Protein AF-A0A9W9NTN5-F1 (afdb_monomer_lite)

Foldseek 3Di:
DEAAEAEDDDAQQDDPHDGPLAHAQPAAAEQAEAELAEYEYEQCYEYAEAHHHVPRYYNYHYYNHYYDHYVDYHAHPPPVVTDD

Organism: NCBI:txid63820

Structure (mmCIF, N/CA/C/O backbone):
data_AF-A0A9W9NTN5-F1
#
_entry.id   AF-A0A9W9NTN5-F1
#
loop_
_atom_site.group_PDB
_atom_site.id
_atom_site.type_symbol
_atom_site.label_atom_id
_atom_site.label_alt_id
_atom_site.label_comp_id
_atom_site.label_asym_id
_atom_site.label_entity_id
_atom_site.label_seq_id
_atom_site.pdbx_PDB_ins_code
_atom_site.Cartn_x
_atom_site.Cartn_y
_atom_site.Cartn_z
_atom_site.occupancy
_atom_site.B_iso_or_equiv
_atom_site.auth_seq_id
_atom_site.auth_comp_id
_atom_site.auth_asym_id
_atom_site.auth_atom_id
_atom_site.pdbx_PDB_model_num
ATOM 1 N N . MET A 1 1 ? -11.077 -8.702 10.726 1.00 70.50 1 MET A N 1
ATOM 2 C CA . MET A 1 1 ? -9.739 -8.746 11.372 1.00 70.50 1 MET A CA 1
ATOM 3 C C . MET A 1 1 ? -9.629 -7.593 12.370 1.00 70.50 1 MET A C 1
ATOM 5 O O . MET A 1 1 ? -10.328 -6.610 12.175 1.00 70.50 1 MET A O 1
ATOM 9 N N . SER A 1 2 ? -8.837 -7.692 13.440 1.00 73.44 2 SER A N 1
ATOM 10 C CA . SER A 1 2 ? -8.685 -6.606 14.431 1.00 73.44 2 SER A CA 1
ATOM 11 C C . SER A 1 2 ? -7.298 -6.626 15.071 1.00 73.44 2 SER A C 1
ATOM 13 O O . SER A 1 2 ? -6.724 -7.706 15.209 1.00 73.44 2 SER A O 1
ATOM 15 N N . GLY A 1 3 ? -6.801 -5.466 15.512 1.00 71.88 3 GLY A N 1
ATOM 16 C CA . GLY A 1 3 ? -5.516 -5.344 16.221 1.00 71.88 3 GLY A CA 1
ATOM 17 C C . GLY A 1 3 ? -4.294 -5.242 15.304 1.00 71.88 3 GLY A C 1
ATOM 18 O O . GLY A 1 3 ? -3.195 -5.606 15.706 1.00 71.88 3 GLY A O 1
ATOM 19 N N . ILE A 1 4 ? -4.490 -4.793 14.064 1.00 76.62 4 ILE A N 1
ATOM 20 C CA . ILE A 1 4 ? -3.400 -4.483 13.134 1.00 76.62 4 ILE A CA 1
ATOM 21 C C . ILE A 1 4 ? -2.763 -3.166 13.588 1.00 76.62 4 ILE A C 1
ATOM 23 O O . ILE A 1 4 ? -3.483 -2.182 13.736 1.00 76.62 4 ILE A O 1
ATOM 27 N N . THR A 1 5 ? -1.449 -3.163 13.801 1.00 77.19 5 THR A N 1
ATOM 28 C CA . THR A 1 5 ? -0.733 -2.039 14.428 1.00 77.19 5 THR A CA 1
ATOM 29 C C . THR A 1 5 ? -0.116 -1.045 13.450 1.00 77.19 5 THR A C 1
ATOM 31 O O . THR A 1 5 ? 0.209 0.065 13.843 1.00 77.19 5 THR A O 1
ATOM 34 N N . ASP A 1 6 ? 0.070 -1.437 12.188 1.00 67.88 6 ASP A N 1
ATOM 35 C CA . ASP A 1 6 ? 0.791 -0.619 11.207 1.00 67.88 6 ASP A CA 1
ATOM 36 C C . ASP A 1 6 ? -0.067 -0.309 9.978 1.00 67.88 6 ASP A C 1
ATOM 38 O O . ASP A 1 6 ? -0.614 0.787 9.877 1.00 67.88 6 ASP A O 1
ATOM 42 N N . TYR A 1 7 ? -0.202 -1.230 9.020 1.00 70.12 7 TYR A N 1
ATOM 43 C CA . TYR A 1 7 ? -0.914 -0.926 7.772 1.00 70.12 7 TYR A CA 1
ATOM 44 C C . TYR A 1 7 ? -1.369 -2.176 7.020 1.00 70.12 7 TYR A C 1
ATOM 46 O O . TYR A 1 7 ? -0.829 -3.273 7.181 1.00 70.12 7 TYR A O 1
ATOM 54 N N . ARG A 1 8 ? -2.346 -1.979 6.127 1.00 67.25 8 ARG A N 1
ATOM 55 C CA . ARG A 1 8 ? -2.549 -2.834 4.954 1.00 67.25 8 ARG A CA 1
ATOM 56 C C . ARG A 1 8 ? -1.687 -2.293 3.816 1.00 67.25 8 ARG A C 1
ATOM 58 O O . ARG A 1 8 ? -1.947 -1.194 3.328 1.00 67.25 8 ARG A O 1
ATOM 65 N N . ASP A 1 9 ? -0.707 -3.080 3.396 1.00 81.25 9 ASP A N 1
ATOM 66 C CA . ASP 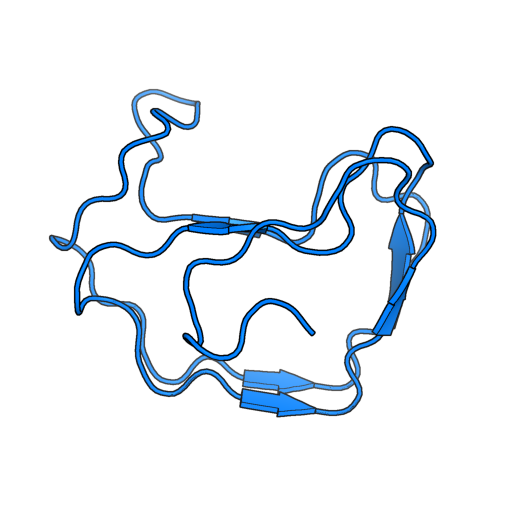A 1 9 ? 0.415 -2.590 2.602 1.00 81.25 9 ASP A CA 1
ATOM 67 C C . ASP A 1 9 ? 0.612 -3.336 1.270 1.00 81.25 9 ASP A C 1
ATOM 69 O O . ASP A 1 9 ? 0.525 -4.565 1.200 1.00 81.25 9 ASP A O 1
ATOM 73 N N . ILE A 1 10 ? 0.874 -2.561 0.216 1.00 80.31 10 ILE A N 1
ATOM 74 C CA . ILE A 1 10 ? 1.457 -3.010 -1.049 1.00 80.31 10 ILE A CA 1
ATOM 75 C C . ILE A 1 10 ? 2.530 -1.992 -1.436 1.00 80.31 10 ILE A C 1
ATOM 77 O O . ILE A 1 10 ? 2.198 -0.910 -1.918 1.00 80.31 10 ILE A O 1
ATOM 81 N N . GLN A 1 11 ? 3.804 -2.343 -1.296 1.00 87.50 11 GLN A N 1
ATOM 82 C CA . GLN A 1 11 ? 4.903 -1.420 -1.581 1.00 87.50 11 GLN A CA 1
ATOM 83 C C . GLN A 1 11 ? 6.016 -2.060 -2.418 1.00 87.50 11 GLN A C 1
ATOM 85 O O . GLN A 1 11 ? 6.289 -3.259 -2.319 1.00 87.50 11 GLN A O 1
ATOM 90 N N . GLN A 1 12 ? 6.626 -1.260 -3.296 1.00 86.38 12 GLN A N 1
ATOM 91 C CA . GLN A 1 12 ? 7.680 -1.676 -4.235 1.00 86.38 12 GLN A CA 1
ATOM 92 C C . GLN A 1 12 ? 9.044 -1.023 -3.950 1.00 86.38 12 GLN A C 1
ATOM 94 O O . GLN A 1 12 ? 9.863 -0.852 -4.856 1.00 86.38 12 GLN A O 1
ATOM 99 N N . ASP A 1 13 ? 9.275 -0.644 -2.700 1.00 86.69 13 ASP A N 1
ATOM 100 C CA . ASP A 1 13 ? 10.415 0.146 -2.227 1.00 86.69 13 ASP A CA 1
ATOM 101 C C . ASP A 1 13 ? 11.200 -0.558 -1.099 1.00 86.69 13 ASP A C 1
ATOM 103 O O . ASP A 1 13 ? 12.007 0.062 -0.413 1.00 86.69 13 ASP A O 1
ATOM 107 N N . TYR A 1 14 ? 10.976 -1.859 -0.884 1.00 80.25 14 TYR A N 1
ATOM 108 C CA . TYR A 1 14 ? 11.682 -2.611 0.154 1.00 80.25 14 TYR A CA 1
ATOM 109 C C . TYR A 1 14 ? 13.158 -2.817 -0.190 1.00 80.25 14 TYR A C 1
ATOM 111 O O . TYR A 1 14 ? 13.502 -3.511 -1.149 1.00 80.25 14 TYR A O 1
ATOM 119 N N . GLU A 1 15 ? 14.034 -2.293 0.662 1.00 79.06 15 GLU A N 1
ATOM 120 C CA . GLU A 1 15 ? 15.481 -2.408 0.550 1.00 79.06 15 GLU A CA 1
ATOM 121 C C . GLU A 1 15 ? 16.100 -2.774 1.906 1.00 79.06 15 GLU A C 1
ATOM 123 O O . GLU A 1 15 ? 15.858 -2.136 2.926 1.00 79.06 15 GLU A O 1
ATOM 128 N N . SER A 1 16 ? 16.927 -3.823 1.934 1.00 79.00 16 SER A N 1
ATOM 129 C CA . SER A 1 16 ? 17.749 -4.196 3.103 1.00 79.00 16 SER A CA 1
ATOM 130 C C . SER A 1 16 ? 17.007 -4.285 4.454 1.00 79.00 16 SER A C 1
ATOM 132 O O . SER A 1 16 ? 17.610 -4.093 5.508 1.00 79.00 16 SER A O 1
ATOM 134 N N . GLY A 1 17 ? 15.713 -4.623 4.436 1.00 77.69 17 GLY A N 1
ATOM 135 C CA . GLY A 1 17 ? 14.895 -4.826 5.637 1.00 77.69 17 GLY A CA 1
ATOM 136 C C . GLY A 1 17 ? 13.932 -3.687 5.984 1.00 77.69 17 GLY A C 1
ATOM 137 O O . GLY A 1 17 ? 13.245 -3.805 6.997 1.00 77.69 17 GLY A O 1
ATOM 138 N N . GLY A 1 18 ? 13.838 -2.631 5.169 1.00 77.00 18 GLY A N 1
ATOM 139 C CA . GLY A 1 18 ? 12.840 -1.576 5.352 1.00 77.00 18 GLY A CA 1
ATOM 140 C C . GLY A 1 18 ? 12.462 -0.839 4.061 1.00 77.00 18 GLY A C 1
ATOM 141 O O . GLY A 1 18 ? 13.108 -1.039 3.034 1.00 77.00 18 GLY A O 1
ATOM 142 N N . PRO A 1 19 ? 11.411 -0.005 4.106 1.00 81.94 19 PRO A N 1
ATOM 143 C CA . PRO A 1 19 ? 10.990 0.815 2.974 1.00 81.94 19 PRO A CA 1
ATOM 144 C C . PRO A 1 19 ? 11.966 1.971 2.730 1.00 81.94 19 PRO A C 1
ATOM 146 O O . PRO A 1 19 ? 12.374 2.659 3.671 1.00 81.94 19 PRO A O 1
ATOM 149 N N . SER A 1 20 ? 12.340 2.196 1.470 1.00 85.38 20 SER A N 1
ATOM 150 C CA . SER A 1 20 ? 13.166 3.336 1.057 1.00 85.38 20 SER A CA 1
ATOM 151 C C . SER A 1 20 ? 12.345 4.609 0.819 1.00 85.38 20 SER A C 1
ATOM 153 O O . SER A 1 20 ? 12.891 5.710 0.879 1.00 85.38 20 SER A O 1
ATOM 155 N N . GLY A 1 21 ? 11.039 4.473 0.570 1.00 83.75 21 GLY A N 1
ATOM 156 C CA . GLY A 1 21 ? 10.140 5.532 0.112 1.00 83.75 21 GLY A CA 1
ATOM 157 C C . GLY A 1 21 ? 10.129 5.732 -1.408 1.00 83.75 21 GLY A C 1
ATOM 158 O O . GLY A 1 21 ? 9.269 6.456 -1.911 1.00 83.75 21 GLY A O 1
ATOM 159 N N . ASP A 1 22 ? 11.031 5.074 -2.142 1.00 87.31 22 ASP A N 1
ATOM 160 C CA . ASP A 1 22 ? 11.219 5.242 -3.583 1.00 87.31 22 ASP A CA 1
ATOM 161 C C . ASP A 1 22 ? 10.881 3.936 -4.327 1.00 87.31 22 ASP A C 1
ATOM 163 O O . ASP A 1 22 ? 11.741 3.062 -4.491 1.00 87.31 22 ASP A O 1
ATOM 167 N N . PRO A 1 23 ? 9.632 3.761 -4.802 1.00 90.06 23 PRO A N 1
ATOM 168 C CA . PRO A 1 23 ? 9.228 2.520 -5.437 1.00 90.06 23 PRO A CA 1
ATOM 169 C C . PRO A 1 23 ? 9.870 2.372 -6.815 1.00 90.06 23 PRO A C 1
ATOM 171 O O . PRO A 1 23 ? 9.818 3.269 -7.663 1.00 90.06 23 PRO A O 1
ATOM 174 N N . THR A 1 24 ? 10.422 1.192 -7.078 1.00 91.44 24 THR A N 1
ATOM 175 C CA . THR A 1 24 ? 10.981 0.856 -8.393 1.00 91.44 24 THR A CA 1
ATOM 176 C C . THR A 1 24 ? 9.977 0.072 -9.234 1.00 91.44 24 THR A C 1
ATOM 178 O O . THR A 1 24 ? 9.004 -0.485 -8.731 1.00 91.44 24 THR A O 1
ATOM 181 N N . ASN A 1 25 ? 10.206 0.015 -10.544 1.00 92.88 25 ASN A N 1
ATOM 182 C CA . ASN A 1 25 ? 9.347 -0.693 -11.497 1.00 92.88 25 ASN A CA 1
ATOM 183 C C . ASN A 1 25 ? 10.013 -1.939 -12.106 1.00 92.88 25 ASN A C 1
ATOM 185 O O . ASN A 1 25 ? 9.554 -2.454 -13.124 1.00 92.88 25 ASN A O 1
ATOM 189 N N . GLY A 1 26 ? 11.086 -2.438 -11.482 1.00 90.19 26 GLY A N 1
ATOM 190 C CA . GLY A 1 26 ? 11.774 -3.657 -11.919 1.00 90.19 26 GLY A CA 1
ATOM 191 C C . GLY A 1 26 ? 10.968 -4.938 -11.672 1.00 90.19 26 GLY A C 1
ATOM 192 O O . GLY A 1 26 ? 11.215 -5.955 -12.316 1.00 90.19 26 GLY A O 1
ATOM 193 N N . VAL A 1 27 ? 9.988 -4.881 -10.766 1.00 91.19 27 VAL A N 1
ATOM 194 C CA . VAL A 1 27 ? 9.043 -5.966 -10.481 1.00 91.19 27 VAL A CA 1
ATOM 195 C C . VAL A 1 27 ? 7.651 -5.510 -10.896 1.00 91.19 27 VAL A C 1
ATOM 197 O O . VAL A 1 27 ? 7.206 -4.449 -10.472 1.00 91.19 27 VAL A O 1
ATOM 200 N N . SER A 1 28 ? 6.949 -6.298 -11.706 1.00 94.50 28 SER A N 1
ATOM 201 C CA . SER A 1 28 ? 5.555 -6.018 -12.068 1.00 94.50 28 SER A CA 1
ATOM 202 C C . SER A 1 28 ? 4.595 -6.765 -11.143 1.00 94.50 28 SER A C 1
ATOM 204 O O . SER A 1 28 ? 4.762 -7.962 -10.912 1.00 94.50 28 SER A O 1
ATOM 206 N N . ILE A 1 29 ? 3.580 -6.067 -10.640 1.00 92.19 29 ILE A N 1
ATOM 207 C CA . ILE A 1 29 ? 2.516 -6.605 -9.793 1.00 92.19 29 ILE A CA 1
ATOM 208 C C . ILE A 1 29 ? 1.194 -6.411 -10.536 1.00 92.19 29 ILE A C 1
ATOM 210 O O . ILE A 1 29 ? 0.725 -5.290 -10.707 1.00 92.19 29 ILE A O 1
ATOM 214 N N . ALA A 1 30 ? 0.584 -7.504 -10.985 1.00 94.56 30 ALA A N 1
ATOM 215 C CA . ALA A 1 30 ? -0.631 -7.458 -11.791 1.00 94.56 30 ALA A CA 1
ATOM 216 C C . ALA A 1 30 ? -1.695 -8.432 -11.276 1.00 94.56 30 ALA A C 1
ATOM 218 O O . ALA A 1 30 ? -1.364 -9.470 -10.701 1.00 94.56 30 ALA A O 1
ATOM 219 N N . GLY A 1 31 ? -2.970 -8.112 -11.511 1.00 93.19 31 GLY A N 1
ATOM 220 C CA . GLY A 1 31 ? -4.092 -9.031 -11.287 1.00 93.19 31 GLY A CA 1
ATOM 221 C C . GLY A 1 31 ? -4.386 -9.331 -9.816 1.00 93.19 31 GLY A C 1
ATOM 222 O O . GLY A 1 31 ? -4.884 -10.409 -9.485 1.00 93.19 31 GLY A O 1
ATOM 223 N N . ILE A 1 32 ? -4.060 -8.404 -8.914 1.00 91.00 32 ILE A N 1
ATOM 224 C CA . ILE A 1 32 ? -4.287 -8.591 -7.481 1.00 91.00 32 ILE A CA 1
ATOM 225 C C . ILE A 1 32 ? -5.759 -8.355 -7.158 1.00 91.00 32 ILE A C 1
ATOM 227 O O . ILE A 1 32 ? -6.313 -7.294 -7.433 1.00 91.00 32 ILE A O 1
ATOM 231 N N . THR A 1 33 ? -6.395 -9.340 -6.531 1.00 91.69 33 THR A N 1
ATOM 232 C CA . THR A 1 33 ? -7.789 -9.234 -6.097 1.00 91.69 33 THR A CA 1
ATOM 233 C C . THR A 1 33 ? -7.878 -9.263 -4.581 1.00 91.69 33 THR A C 1
ATOM 235 O O . THR A 1 33 ? -7.371 -10.172 -3.926 1.00 91.69 33 THR A O 1
ATOM 238 N N . PHE A 1 34 ? -8.569 -8.273 -4.032 1.00 89.12 34 PHE A N 1
ATOM 239 C CA . PHE A 1 34 ? -8.914 -8.177 -2.628 1.00 89.12 34 PHE A CA 1
ATOM 240 C C . PHE A 1 34 ? -10.422 -8.297 -2.456 1.00 89.12 34 PHE A C 1
ATOM 242 O O . PHE A 1 34 ? -11.180 -7.475 -2.971 1.00 89.12 34 PHE A O 1
ATOM 249 N N . THR A 1 35 ? -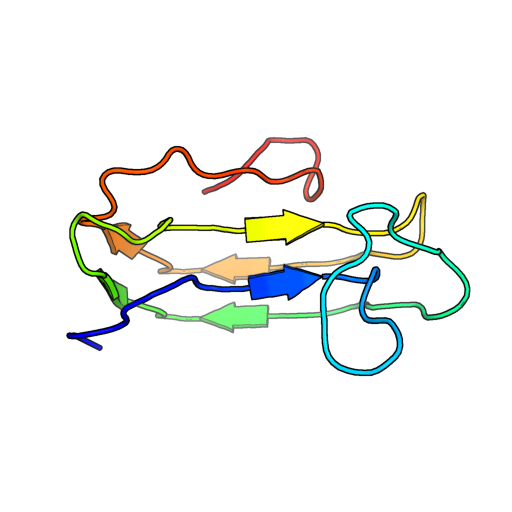10.847 -9.304 -1.700 1.00 92.69 35 THR A N 1
ATOM 250 C CA . THR A 1 35 ? -12.261 -9.649 -1.543 1.00 92.69 35 THR A CA 1
ATOM 251 C C . THR A 1 35 ? -12.609 -9.780 -0.069 1.00 92.69 35 THR A C 1
ATOM 253 O O . THR A 1 35 ? -11.930 -10.509 0.651 1.00 92.69 35 THR A O 1
ATOM 256 N N . GLU A 1 36 ? -13.646 -9.061 0.366 1.00 92.31 36 GLU A N 1
ATOM 257 C CA . GLU A 1 36 ? -14.206 -9.109 1.727 1.00 92.31 36 GLU A CA 1
ATOM 258 C C . GLU A 1 36 ? -13.163 -8.866 2.836 1.00 92.31 36 GLU A C 1
ATOM 260 O O . GLU A 1 36 ? -13.216 -9.436 3.929 1.00 92.31 36 GLU A O 1
ATOM 265 N N . VAL A 1 37 ? -12.176 -8.004 2.560 1.00 88.56 37 VAL A N 1
ATOM 266 C CA . VAL A 1 37 ? -11.131 -7.652 3.530 1.00 88.56 37 VAL A CA 1
ATOM 267 C C . VAL A 1 37 ? -11.655 -6.552 4.446 1.00 88.56 37 VAL A C 1
ATOM 269 O O . VAL A 1 37 ? -11.566 -5.368 4.123 1.00 88.56 37 VAL A O 1
ATOM 272 N N . THR A 1 38 ? -12.203 -6.957 5.590 1.00 90.81 38 THR A N 1
ATOM 273 C CA . THR A 1 38 ? -12.806 -6.049 6.573 1.00 90.81 38 THR A CA 1
ATOM 274 C C . THR A 1 38 ? -12.152 -6.144 7.949 1.00 90.81 38 THR A C 1
ATOM 276 O O . THR A 1 38 ? -11.645 -7.197 8.371 1.00 90.81 38 THR A O 1
ATOM 279 N N . GLY A 1 39 ? -12.149 -5.036 8.687 1.00 90.12 39 GLY A N 1
ATOM 280 C CA . GLY A 1 39 ? -11.559 -5.010 10.017 1.00 90.12 39 GLY A CA 1
ATOM 281 C C . GLY A 1 39 ? -11.200 -3.635 10.543 1.00 90.12 39 GLY A C 1
ATOM 282 O O . GLY A 1 39 ? -11.537 -2.612 9.952 1.00 90.12 39 GLY A O 1
ATOM 283 N N . THR A 1 40 ? -10.490 -3.647 11.667 1.00 89.69 40 THR A N 1
ATOM 284 C CA . THR A 1 40 ? -9.983 -2.441 12.312 1.00 89.69 40 THR A CA 1
ATOM 285 C C . THR A 1 40 ? -8.475 -2.484 12.512 1.00 89.69 40 THR A C 1
ATOM 287 O O . THR A 1 40 ? -7.896 -3.541 12.799 1.00 89.69 40 THR A O 1
ATOM 290 N N . VAL A 1 41 ? -7.857 -1.318 12.377 1.00 89.81 41 VAL A N 1
ATOM 291 C CA . VAL A 1 41 ? -6.465 -1.051 12.754 1.00 89.81 41 VAL A CA 1
ATOM 292 C C . VAL A 1 41 ? -6.446 -0.183 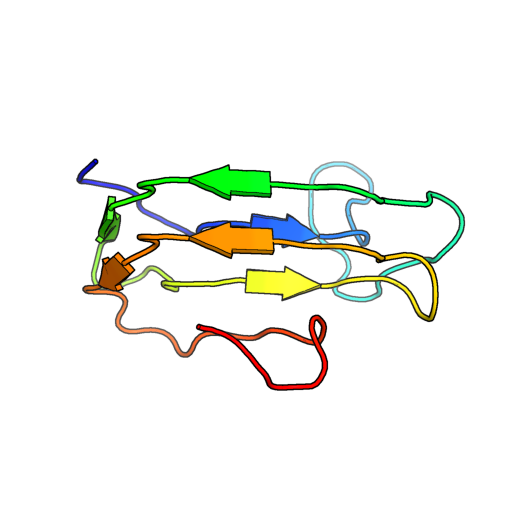14.023 1.00 89.81 41 VAL A C 1
ATOM 294 O O . VAL A 1 41 ? -7.490 0.316 14.453 1.00 89.81 41 VAL A O 1
ATOM 297 N N . THR A 1 42 ? -5.291 -0.058 14.668 1.00 91.56 42 THR A N 1
ATOM 298 C CA . THR A 1 42 ? -5.094 0.838 15.819 1.00 91.56 42 THR A CA 1
ATOM 299 C C . THR A 1 42 ? -5.004 2.306 15.384 1.00 91.56 42 THR A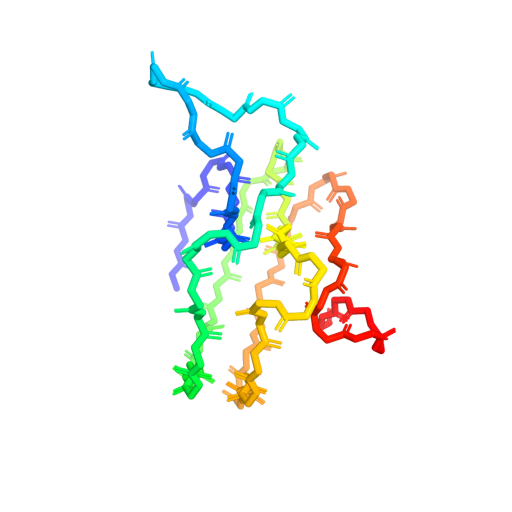 C 1
ATOM 301 O O . THR A 1 42 ? -4.865 2.617 14.206 1.00 91.56 42 THR A O 1
ATOM 304 N N . ASP A 1 43 ? -5.106 3.242 16.324 1.00 90.62 43 ASP A N 1
ATOM 305 C CA . ASP A 1 43 ? -5.089 4.682 16.033 1.00 90.62 43 ASP A CA 1
ATOM 306 C C . ASP A 1 43 ? -3.721 5.189 15.542 1.00 90.62 43 ASP A C 1
ATOM 308 O O . ASP A 1 43 ? -3.638 6.194 14.839 1.00 90.62 43 ASP A O 1
ATOM 312 N N . ASP A 1 44 ? -2.643 4.475 15.848 1.00 88.88 44 ASP A N 1
ATOM 313 C CA . ASP A 1 44 ? -1.301 4.720 15.323 1.00 88.88 44 ASP A CA 1
ATOM 314 C C . AS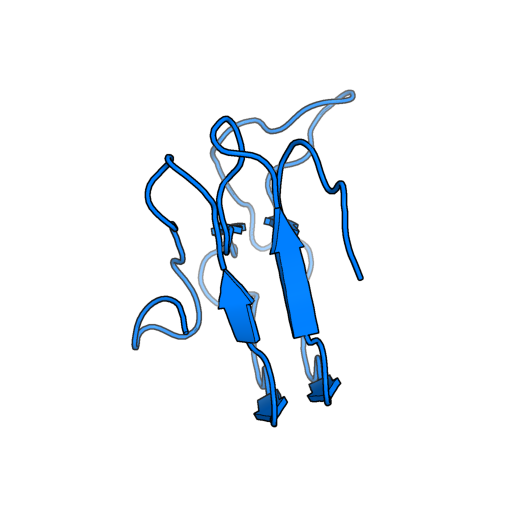P A 1 44 ? -1.052 4.106 13.935 1.00 88.88 44 ASP A C 1
ATOM 316 O O . ASP A 1 44 ? 0.009 4.345 13.349 1.00 88.88 44 ASP A O 1
ATOM 320 N N . ALA A 1 45 ? -2.021 3.382 13.378 1.00 88.44 45 ALA A N 1
ATOM 321 C CA . ALA A 1 45 ? -1.938 2.734 12.076 1.00 88.44 45 ALA A CA 1
ATOM 322 C C . ALA A 1 45 ? -2.524 3.590 10.935 1.00 88.44 45 ALA A C 1
ATOM 324 O O . ALA A 1 45 ? -3.207 4.598 11.149 1.00 88.44 45 ALA A O 1
ATOM 325 N N . THR A 1 46 ? -2.268 3.142 9.706 1.00 87.81 46 THR A N 1
ATOM 326 C CA . THR A 1 46 ? -2.851 3.663 8.464 1.00 87.81 46 THR A CA 1
ATOM 327 C C . THR A 1 46 ? -3.788 2.616 7.858 1.00 87.81 46 THR A C 1
ATOM 329 O O . THR A 1 46 ? -3.398 1.460 7.691 1.00 87.81 46 THR A O 1
ATOM 332 N N . ASP A 1 47 ? -5.001 3.011 7.461 1.00 88.31 47 ASP A N 1
ATOM 333 C CA . ASP A 1 47 ? -5.983 2.070 6.898 1.00 88.31 47 ASP A CA 1
ATOM 334 C C . ASP A 1 47 ? -5.498 1.446 5.571 1.00 88.31 47 ASP A C 1
ATOM 336 O O . ASP A 1 47 ? -5.627 0.234 5.369 1.00 88.31 47 ASP A O 1
ATOM 340 N N . TYR A 1 48 ? -4.896 2.254 4.684 1.00 87.50 48 TYR A N 1
ATOM 341 C CA . TYR A 1 48 ? -4.357 1.807 3.393 1.00 87.50 48 TYR A CA 1
ATOM 342 C C . TYR A 1 48 ? -3.023 2.470 3.036 1.00 87.50 48 TYR A C 1
ATOM 344 O O . TYR A 1 48 ? -2.902 3.699 3.048 1.00 87.50 48 TYR A O 1
ATOM 352 N N . TYR A 1 49 ? -2.050 1.655 2.627 1.00 89.69 49 TYR A N 1
ATOM 353 C CA . TYR A 1 49 ? -0.786 2.110 2.055 1.00 89.69 49 TYR A CA 1
ATOM 354 C C . TYR A 1 49 ? -0.484 1.353 0.754 1.00 89.69 49 TYR A C 1
ATOM 356 O O . TYR A 1 49 ? -0.348 0.131 0.759 1.00 89.69 49 TYR A O 1
ATOM 364 N N . ILE A 1 50 ? -0.441 2.063 -0.378 1.00 91.19 50 ILE A N 1
ATOM 365 C CA . ILE A 1 50 ? -0.108 1.485 -1.689 1.00 91.19 50 ILE A CA 1
ATOM 366 C C . ILE A 1 50 ? 0.936 2.359 -2.384 1.00 91.19 50 ILE A C 1
ATOM 368 O O . ILE A 1 50 ? 0.638 3.470 -2.830 1.00 91.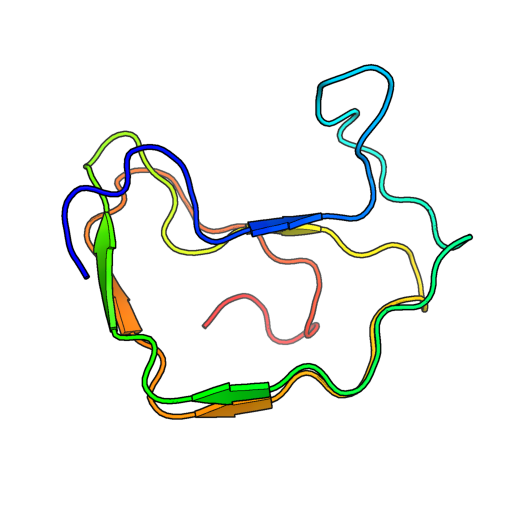19 50 ILE A O 1
ATOM 372 N N . LEU A 1 51 ? 2.147 1.828 -2.521 1.00 92.31 51 LEU A N 1
ATOM 373 C CA . LEU A 1 51 ? 3.287 2.500 -3.128 1.00 92.31 51 LEU A CA 1
ATOM 374 C C . LEU A 1 51 ? 3.854 1.667 -4.286 1.00 92.31 51 LEU A C 1
ATOM 376 O O . LEU A 1 51 ? 4.776 0.865 -4.143 1.00 92.31 51 LEU A O 1
ATOM 380 N N . CYS A 1 52 ? 3.277 1.872 -5.463 1.00 93.19 52 CYS A N 1
ATOM 381 C CA . CYS A 1 52 ? 3.659 1.218 -6.705 1.00 93.19 52 CYS A CA 1
ATOM 382 C C . CYS A 1 52 ? 4.734 1.997 -7.466 1.00 93.19 52 CYS A C 1
ATOM 384 O O . CYS A 1 52 ? 4.728 3.230 -7.503 1.00 93.19 52 CYS A O 1
ATOM 386 N N . GLY A 1 53 ? 5.625 1.274 -8.140 1.00 92.94 53 GLY A N 1
ATOM 387 C CA . GLY A 1 53 ? 6.516 1.857 -9.133 1.00 92.94 53 GLY A CA 1
ATOM 388 C C . GLY A 1 53 ? 5.728 2.351 -10.348 1.00 92.94 53 GLY A C 1
ATOM 389 O O . GLY A 1 53 ? 4.609 1.910 -10.635 1.00 92.94 53 GLY A O 1
ATOM 390 N N . SER A 1 54 ? 6.311 3.290 -11.092 1.00 92.31 54 SER A N 1
ATOM 391 C CA . SER A 1 54 ? 5.655 3.836 -12.281 1.00 92.31 54 SER A CA 1
ATOM 392 C C . SER A 1 54 ? 5.426 2.748 -13.335 1.00 92.31 54 SER A C 1
ATOM 394 O O . SER A 1 54 ? 6.378 2.153 -13.849 1.00 92.31 54 SER A O 1
ATOM 396 N N . GLY A 1 55 ? 4.152 2.498 -13.651 1.00 92.50 55 GLY A N 1
ATOM 397 C CA . GLY A 1 55 ? 3.721 1.526 -14.657 1.00 92.50 55 GLY A CA 1
ATOM 398 C C . GLY A 1 55 ? 3.862 0.056 -14.254 1.00 92.50 55 GLY A C 1
ATOM 399 O O . GLY A 1 55 ? 3.598 -0.808 -15.085 1.00 92.50 55 GLY A O 1
ATOM 400 N N . SER A 1 56 ? 4.267 -0.251 -13.018 1.00 94.88 56 SER A N 1
ATOM 401 C CA . SER A 1 56 ? 4.495 -1.633 -12.576 1.00 94.88 56 SER A CA 1
ATOM 402 C C . SER A 1 56 ? 3.318 -2.273 -11.849 1.00 94.88 56 SER A C 1
ATOM 404 O O . SER A 1 56 ? 3.348 -3.486 -11.664 1.00 94.88 56 SER A O 1
ATOM 406 N N . CYS A 1 57 ? 2.284 -1.512 -11.480 1.00 95.38 57 CYS A N 1
ATOM 407 C CA . CYS A 1 57 ? 1.040 -2.056 -10.935 1.00 95.38 57 CYS A CA 1
ATOM 408 C C . CYS A 1 57 ? -0.092 -2.013 -11.964 1.00 95.38 57 CYS A C 1
ATOM 410 O O . CYS A 1 57 ? -0.345 -0.966 -12.568 1.00 95.38 57 CYS A O 1
ATOM 412 N N . SER A 1 58 ? -0.798 -3.132 -12.141 1.00 94.81 58 SER A N 1
ATOM 413 C CA . SER A 1 58 ? -1.990 -3.201 -12.992 1.00 94.81 58 SER A CA 1
ATOM 414 C C . SER A 1 58 ? -3.087 -4.102 -12.417 1.00 94.81 58 SER A C 1
ATOM 416 O O . SER A 1 58 ? -2.831 -5.025 -11.647 1.00 94.81 58 SER A O 1
ATOM 418 N N . ASP A 1 59 ? -4.332 -3.848 -12.822 1.00 93.62 59 ASP A N 1
ATOM 419 C CA . ASP A 1 59 ? -5.476 -4.749 -12.624 1.00 93.62 59 ASP A CA 1
ATOM 420 C C . ASP A 1 59 ? -5.765 -5.115 -11.158 1.00 93.62 59 ASP A C 1
ATOM 422 O O . ASP A 1 59 ? -6.083 -6.263 -10.838 1.00 93.62 59 ASP A O 1
ATOM 426 N N . PHE A 1 60 ? -5.661 -4.139 -10.249 1.00 91.75 60 PHE A N 1
ATOM 427 C CA . PHE A 1 60 ? -6.070 -4.350 -8.859 1.00 91.75 60 PHE A CA 1
ATOM 428 C C . PHE A 1 60 ? -7.585 -4.238 -8.737 1.00 91.75 60 PHE A C 1
ATOM 430 O O . PHE A 1 60 ? -8.182 -3.234 -9.122 1.00 91.75 60 PHE A O 1
ATOM 437 N N . THR A 1 61 ? -8.199 -5.260 -8.153 1.00 90.75 61 THR A N 1
ATOM 438 C CA . THR A 1 61 ? -9.636 -5.300 -7.890 1.00 90.75 61 THR A CA 1
ATOM 439 C C . THR A 1 61 ? -9.878 -5.300 -6.391 1.00 90.75 61 THR A C 1
ATOM 441 O O . THR A 1 61 ? -9.347 -6.145 -5.672 1.00 90.75 61 THR A O 1
ATOM 444 N N . PHE A 1 62 ? -10.710 -4.376 -5.917 1.00 89.25 62 PHE A N 1
ATOM 445 C CA . PHE A 1 62 ? -11.136 -4.304 -4.523 1.00 89.25 62 PHE A CA 1
ATOM 446 C C . PHE A 1 62 ? -12.652 -4.488 -4.456 1.00 89.25 62 PHE A C 1
ATOM 448 O O . PHE A 1 62 ? -13.408 -3.748 -5.082 1.00 89.25 62 PHE A O 1
ATOM 455 N N . THR A 1 63 ? -13.115 -5.493 -3.720 1.00 91.62 63 THR A N 1
ATOM 456 C CA . THR A 1 63 ? -14.543 -5.797 -3.555 1.00 91.62 63 THR A CA 1
ATOM 457 C C . THR A 1 63 ? -14.825 -6.104 -2.092 1.00 91.62 63 THR A C 1
ATOM 459 O O . THR A 1 63 ? -14.152 -6.944 -1.502 1.00 91.62 63 THR A O 1
ATOM 462 N N . GLY A 1 64 ? -15.781 -5.393 -1.487 1.00 90.25 64 GLY A N 1
ATOM 463 C CA . GLY A 1 64 ? -16.126 -5.577 -0.071 1.00 90.25 64 GLY A CA 1
ATOM 464 C C . GLY A 1 64 ? -14.978 -5.262 0.898 1.00 90.25 64 GLY A C 1
ATOM 465 O O . GLY A 1 64 ? -14.878 -5.864 1.962 1.00 90.25 64 GLY A O 1
ATOM 466 N N . VAL A 1 65 ? -14.059 -4.366 0.524 1.00 89.44 65 VAL A N 1
ATOM 467 C CA . VAL A 1 65 ? -12.913 -3.999 1.367 1.00 89.44 65 VAL A CA 1
ATOM 468 C C . VAL A 1 65 ? -13.283 -2.802 2.243 1.00 89.44 65 VAL A C 1
ATOM 470 O O . VAL A 1 65 ? -13.723 -1.777 1.732 1.00 89.44 65 VAL A O 1
ATOM 473 N N . SER A 1 66 ? -13.123 -2.945 3.559 1.00 89.31 66 SER A N 1
ATOM 474 C CA . SER A 1 66 ? -13.426 -1.898 4.540 1.00 89.31 66 SER A CA 1
ATOM 475 C C . SER A 1 66 ? -12.563 -2.067 5.792 1.00 89.31 66 SER A C 1
ATOM 477 O O . SER A 1 66 ? -12.895 -2.816 6.714 1.00 89.31 66 SER A O 1
ATOM 479 N N . ILE A 1 67 ? -11.418 -1.390 5.797 1.00 88.81 67 ILE A N 1
ATOM 480 C CA . ILE A 1 67 ? -10.559 -1.210 6.967 1.00 88.81 67 ILE A CA 1
ATOM 481 C C . ILE A 1 67 ? -10.797 0.192 7.521 1.00 88.81 67 ILE A C 1
ATOM 483 O O . ILE A 1 67 ? -10.935 1.136 6.748 1.00 88.81 67 ILE A O 1
ATOM 487 N N . THR A 1 68 ? -10.905 0.303 8.843 1.00 89.94 68 THR A N 1
ATOM 488 C CA . THR A 1 68 ? -11.177 1.570 9.533 1.00 89.94 68 THR A CA 1
ATOM 489 C C . THR A 1 68 ? -10.422 1.651 10.857 1.00 89.94 68 THR A C 1
ATOM 491 O O . THR A 1 68 ? -9.993 0.633 11.406 1.00 89.94 68 THR A O 1
ATOM 494 N N . GLY A 1 69 ? -10.348 2.853 11.420 1.00 90.62 69 GLY A N 1
ATOM 495 C CA . GLY A 1 69 ? -9.841 3.093 12.771 1.00 90.62 69 GLY A CA 1
ATOM 496 C C . GLY A 1 69 ? -8.461 3.739 12.810 1.00 90.62 69 GLY A C 1
ATOM 497 O O . GLY A 1 69 ? -8.115 4.300 13.848 1.00 90.62 69 GLY A O 1
ATOM 498 N N . GLY A 1 70 ? -7.720 3.731 11.699 1.00 89.38 70 GLY A N 1
ATOM 499 C CA . GLY A 1 70 ? -6.416 4.371 11.600 1.00 89.38 70 GLY A CA 1
ATOM 500 C C . GLY A 1 70 ? -6.500 5.869 11.864 1.00 89.38 70 GLY A C 1
ATOM 501 O O . GLY A 1 70 ? -7.364 6.567 11.333 1.00 89.38 70 GLY A O 1
ATOM 502 N N . GLY A 1 71 ? -5.595 6.377 12.698 1.00 87.44 71 GLY A N 1
ATOM 503 C CA . GLY A 1 71 ? -5.451 7.812 12.948 1.00 87.44 71 GLY A CA 1
ATOM 504 C C . GLY A 1 71 ? -4.491 8.494 11.974 1.00 87.44 71 GLY A C 1
ATOM 505 O O . GLY A 1 71 ? -4.468 9.725 11.903 1.00 87.44 71 GLY A O 1
ATOM 506 N N . LYS A 1 72 ? -3.708 7.723 11.207 1.00 89.62 72 LYS A N 1
ATOM 507 C CA . LYS A 1 72 ? -2.843 8.237 10.138 1.00 89.62 72 LYS A CA 1
ATOM 508 C C . LYS A 1 72 ? -3.563 8.206 8.790 1.00 89.62 72 LYS A C 1
ATOM 510 O O . LYS A 1 72 ? -4.324 7.290 8.487 1.00 89.62 72 LYS A O 1
ATOM 515 N N . SER A 1 73 ? -3.283 9.204 7.955 1.00 88.44 73 SER A N 1
ATOM 516 C CA . SER A 1 73 ? -3.862 9.303 6.614 1.00 88.44 73 SER A CA 1
ATOM 517 C C . SER A 1 73 ? -3.399 8.166 5.706 1.00 88.44 73 SER A C 1
ATOM 519 O O . SER A 1 73 ? -2.200 7.910 5.584 1.00 88.44 73 SER A O 1
ATOM 521 N N . SER A 1 74 ? -4.348 7.559 4.998 1.00 88.38 74 SER A N 1
ATOM 522 C CA . SER A 1 74 ? -4.066 6.627 3.906 1.00 88.38 74 SER A CA 1
ATOM 523 C C . SER A 1 74 ? -3.275 7.293 2.778 1.00 88.38 74 SER A C 1
ATOM 525 O O . SER A 1 74 ? -3.492 8.466 2.462 1.00 88.38 74 SER A O 1
ATOM 527 N N . CYS A 1 75 ? -2.362 6.543 2.160 1.00 87.38 75 CYS A N 1
ATOM 528 C CA . CYS A 1 75 ? -1.539 7.017 1.049 1.00 87.38 75 CYS A CA 1
ATOM 529 C C . CYS A 1 75 ? -1.477 5.955 -0.046 1.00 87.38 75 CYS A C 1
ATOM 531 O O . CYS A 1 75 ? -0.991 4.850 0.181 1.00 87.38 75 CYS A O 1
ATOM 533 N N . CYS A 1 76 ? -1.973 6.292 -1.235 1.00 90.50 76 CYS A N 1
ATOM 534 C CA . CYS A 1 76 ? -1.987 5.386 -2.373 1.00 90.50 76 CYS A CA 1
ATOM 535 C C . CYS A 1 76 ? -1.612 6.149 -3.636 1.00 90.50 76 CYS A C 1
ATOM 537 O O . CYS A 1 76 ? -2.219 7.178 -3.938 1.00 90.50 76 CYS A O 1
ATOM 539 N N . ASN A 1 77 ? -0.659 5.624 -4.401 1.00 90.88 77 ASN A N 1
ATOM 540 C CA . ASN A 1 77 ? -0.392 6.084 -5.765 1.00 90.88 77 ASN A CA 1
ATOM 541 C C . ASN A 1 77 ? -0.991 5.147 -6.835 1.00 90.88 77 ASN A C 1
ATOM 543 O O . ASN A 1 77 ? -0.860 5.411 -8.031 1.00 90.88 77 ASN A O 1
ATOM 547 N N . TYR A 1 78 ? -1.665 4.074 -6.406 1.00 89.44 78 TYR A N 1
ATOM 548 C CA . TYR A 1 78 ? -2.401 3.156 -7.263 1.00 89.44 78 TYR A CA 1
ATOM 549 C C . TYR A 1 78 ? -3.618 2.550 -6.529 1.00 89.44 78 TYR A C 1
ATOM 551 O O . TYR A 1 78 ? -3.491 2.198 -5.356 1.00 89.44 78 TYR A O 1
ATOM 559 N N . PRO A 1 79 ? -4.774 2.368 -7.198 1.00 85.00 79 PRO A N 1
ATOM 560 C CA . PRO A 1 79 ? -5.112 2.959 -8.494 1.00 85.00 79 PRO A CA 1
ATOM 561 C C . PRO A 1 79 ? -5.117 4.495 -8.412 1.00 85.00 79 PRO A C 1
ATOM 563 O O . PRO A 1 79 ? -5.282 5.072 -7.341 1.00 85.00 79 PRO A O 1
ATOM 566 N N . PHE A 1 80 ? -4.939 5.183 -9.544 1.00 77.38 80 PHE A N 1
ATOM 567 C CA . PHE A 1 80 ? -4.846 6.656 -9.585 1.00 77.38 80 PHE A CA 1
ATOM 568 C C . PHE A 1 80 ? -6.079 7.389 -9.033 1.00 77.38 80 PHE A C 1
ATOM 570 O O . PHE A 1 80 ? -6.006 8.582 -8.752 1.00 77.38 80 PHE A O 1
ATOM 577 N N . SER A 1 81 ? -7.207 6.691 -8.868 1.00 80.25 81 SER A N 1
ATOM 578 C CA . SER A 1 81 ? -8.397 7.202 -8.184 1.00 80.25 81 SER A CA 1
ATOM 579 C C . SER A 1 81 ? -8.185 7.466 -6.687 1.00 80.25 81 SER A C 1
ATOM 581 O O . SER A 1 81 ? -9.053 8.076 -6.071 1.00 80.25 81 SER A O 1
ATOM 583 N N . GLY A 1 82 ? -7.054 7.038 -6.118 1.00 73.56 82 GLY A N 1
ATOM 584 C CA . GLY A 1 82 ? -6.727 7.160 -4.701 1.00 73.56 82 GLY A CA 1
ATOM 585 C C . GLY A 1 82 ? -6.971 5.864 -3.928 1.00 73.56 82 GLY A C 1
ATOM 586 O O . GLY A 1 82 ? -7.278 4.821 -4.510 1.00 73.56 82 GLY A O 1
ATOM 587 N N . CYS A 1 83 ? -6.804 5.938 -2.605 1.00 79.50 83 CYS A N 1
ATOM 588 C CA . CYS A 1 83 ? -7.175 4.849 -1.702 1.00 79.50 83 CYS A CA 1
ATOM 589 C C . CYS A 1 83 ? -8.697 4.628 -1.689 1.00 79.50 83 CYS A C 1
ATOM 591 O O . CYS A 1 83 ? -9.456 5.504 -2.107 1.00 79.50 83 CYS A O 1
ATOM 593 N N . LEU A 1 84 ? -9.113 3.452 -1.206 1.00 68.62 84 LEU A N 1
ATOM 594 C CA . LEU A 1 84 ? -10.519 3.098 -0.980 1.00 68.62 84 LEU A CA 1
ATOM 595 C C . LEU A 1 84 ? -11.212 4.013 0.032 1.00 68.62 84 LEU A C 1
ATOM 597 O O . LEU A 1 84 ? -10.543 4.403 1.017 1.00 68.62 84 LEU A O 1
#

InterPro domains:
  IPR000743 Glycoside hydrolase, family 28 [PF00295] (2-79)
  IPR011050 Pectin lyase fold/virulence factor [SSF51126] (8-79)
  IPR012334 Pectin lyase fold [G3DSA:2.160.20.10] (1-81)
  IPR050434 Glycosyl hydrolase family 28, fungi [PTHR31884] (2-79)

Radius of gyration: 12.88 Å; chains: 1; bounding box: 34×19×31 Å

Secondary structure (DSSP, 8-state):
---B-SEEEEES-EETTEE-S---SSS-EE--EEES-EEEB-TTSEEEEEEPPTTTEE--EEES-EEE--SBPPEE-SSTT---

Sequence (84 aa):
MSGITDYRDIQQDYESGGPSGDPTNGVSIAGITFTEVTGTVTDDATDYYILCGSGSCSDFTFTGVSITGGGKSSCCNYPFSGCL

pLDDT: mean 86.64, std 7.03, range [67.25, 95.38]